Protein AF-A0A662BKQ7-F1 (afdb_monomer_lite)

Radius of gyration: 32.71 Å; chains: 1; bounding box: 52×92×62 Å

Structure (mmCIF, N/CA/C/O backbone):
data_AF-A0A662BKQ7-F1
#
_entry.id   AF-A0A662BKQ7-F1
#
loop_
_atom_site.group_PDB
_atom_site.id
_atom_site.type_symbol
_atom_site.label_atom_id
_atom_site.label_alt_id
_atom_site.label_comp_id
_atom_site.label_asym_id
_atom_site.label_entity_id
_atom_site.label_seq_id
_atom_site.pdbx_PDB_ins_code
_atom_site.Cartn_x
_atom_site.Cartn_y
_atom_site.Cartn_z
_atom_site.occupancy
_atom_site.B_iso_or_equiv
_atom_site.auth_seq_id
_atom_site.auth_comp_id
_atom_site.auth_asym_id
_atom_site.auth_atom_id
_atom_site.pdbx_PDB_model_num
ATOM 1 N N . MET A 1 1 ? 19.679 3.051 -40.010 1.00 65.62 1 MET A N 1
ATOM 2 C CA . MET A 1 1 ? 20.306 2.412 -38.829 1.00 65.62 1 MET A CA 1
ATOM 3 C C . MET A 1 1 ? 19.971 3.156 -37.540 1.00 65.62 1 MET A C 1
ATOM 5 O O . MET A 1 1 ? 19.624 2.504 -36.570 1.00 65.62 1 MET A O 1
ATOM 9 N N . GLU A 1 2 ? 19.983 4.491 -37.537 1.00 79.56 2 GLU A N 1
ATOM 10 C CA . GLU A 1 2 ? 19.719 5.329 -36.348 1.00 79.56 2 GLU A CA 1
ATOM 11 C C . GLU A 1 2 ? 18.316 5.141 -35.736 1.00 79.56 2 GLU A C 1
ATOM 13 O O . GLU A 1 2 ? 18.165 5.031 -34.526 1.00 79.56 2 GLU A O 1
ATOM 18 N N . ASN A 1 3 ? 17.275 4.998 -36.558 1.00 87.00 3 ASN A N 1
ATOM 19 C CA . ASN A 1 3 ? 15.913 4.799 -36.036 1.00 87.00 3 ASN A CA 1
ATOM 20 C C . ASN A 1 3 ? 15.743 3.446 -35.321 1.00 87.00 3 ASN A C 1
ATOM 22 O O . ASN A 1 3 ? 14.970 3.325 -34.373 1.00 87.00 3 ASN A O 1
ATOM 26 N N . VAL A 1 4 ? 16.483 2.427 -35.768 1.00 92.88 4 VAL A N 1
ATOM 27 C CA . VAL A 1 4 ? 16.438 1.080 -35.183 1.00 92.88 4 VAL A CA 1
ATOM 28 C C . VAL A 1 4 ? 17.134 1.071 -33.824 1.00 92.88 4 VAL A C 1
ATOM 30 O O . VAL A 1 4 ? 16.635 0.442 -32.894 1.00 92.88 4 VAL A O 1
ATOM 33 N N . THR A 1 5 ? 18.242 1.803 -33.671 1.00 93.25 5 THR A N 1
ATOM 34 C CA . THR A 1 5 ? 18.955 1.886 -32.389 1.00 93.25 5 THR A CA 1
ATOM 35 C C . THR A 1 5 ? 18.137 2.630 -31.338 1.00 93.25 5 THR A C 1
ATOM 37 O O . THR A 1 5 ? 18.033 2.149 -30.212 1.00 93.25 5 THR A O 1
ATOM 40 N N . ILE A 1 6 ? 17.482 3.739 -31.701 1.00 94.44 6 ILE A N 1
ATOM 41 C CA . ILE A 1 6 ? 16.611 4.492 -30.783 1.00 94.44 6 ILE A CA 1
ATOM 42 C C . ILE A 1 6 ? 15.439 3.622 -30.304 1.00 94.44 6 ILE A C 1
ATOM 44 O O . ILE A 1 6 ? 15.174 3.554 -29.103 1.00 94.44 6 ILE A O 1
ATOM 48 N N . ALA A 1 7 ? 14.771 2.907 -31.217 1.00 93.88 7 ALA A N 1
ATOM 49 C CA . ALA A 1 7 ? 13.677 2.007 -30.858 1.00 93.88 7 ALA A CA 1
ATOM 50 C C . ALA A 1 7 ? 14.151 0.869 -29.938 1.00 93.88 7 ALA A C 1
ATOM 52 O O . ALA A 1 7 ? 13.531 0.601 -28.910 1.00 93.88 7 ALA A O 1
ATOM 53 N N . MET A 1 8 ? 15.284 0.237 -30.261 1.00 95.44 8 MET A N 1
ATOM 54 C CA . MET A 1 8 ? 15.854 -0.855 -29.468 1.00 95.44 8 MET A CA 1
ATOM 55 C C . MET A 1 8 ? 16.207 -0.411 -28.042 1.00 95.44 8 MET A C 1
ATOM 57 O O . MET A 1 8 ? 15.870 -1.102 -27.080 1.00 95.44 8 MET A O 1
ATOM 61 N N . VAL A 1 9 ? 16.828 0.762 -27.890 1.00 96.12 9 VAL A N 1
ATOM 62 C CA . VAL A 1 9 ? 17.143 1.343 -26.576 1.00 96.12 9 VAL A CA 1
ATOM 63 C C . VAL A 1 9 ? 15.862 1.671 -25.804 1.00 96.12 9 VAL A C 1
ATOM 65 O O . VAL A 1 9 ? 15.767 1.349 -24.621 1.00 96.12 9 VAL A O 1
ATOM 68 N N . GLY A 1 10 ? 14.847 2.233 -26.468 1.00 96.00 10 GLY A N 1
ATOM 69 C CA . GLY A 1 10 ? 13.548 2.519 -25.856 1.00 96.00 10 GLY A CA 1
ATOM 70 C C . GLY A 1 10 ? 12.874 1.271 -25.283 1.00 96.00 10 GLY A C 1
ATOM 71 O O . GLY A 1 10 ? 12.475 1.265 -24.117 1.00 96.00 10 GLY A O 1
ATOM 72 N N . TYR A 1 11 ? 12.810 0.183 -26.056 1.00 96.31 11 TYR A N 1
ATOM 73 C CA . TYR A 1 11 ? 12.235 -1.080 -25.582 1.00 96.31 11 TYR A CA 1
ATOM 74 C C . TYR A 1 11 ? 13.001 -1.666 -24.392 1.00 96.31 11 TYR A C 1
ATOM 76 O O . TYR A 1 11 ? 12.374 -2.135 -23.443 1.00 96.31 11 TYR A O 1
ATOM 84 N N . LEU A 1 12 ? 14.337 -1.602 -24.395 1.00 96.81 12 LEU A N 1
ATOM 85 C CA . LEU A 1 12 ? 15.159 -2.082 -23.278 1.00 96.81 12 LEU A CA 1
ATOM 86 C C . LEU A 1 12 ? 14.919 -1.281 -21.993 1.00 96.81 12 LEU A C 1
ATOM 88 O O . LEU A 1 12 ? 14.815 -1.862 -20.910 1.00 96.81 12 LEU A O 1
ATOM 92 N N . ILE A 1 13 ? 14.783 0.042 -22.095 1.00 97.44 13 ILE A N 1
ATOM 93 C CA . ILE A 1 13 ? 14.497 0.896 -20.937 1.00 97.44 13 ILE A CA 1
ATOM 94 C C . ILE A 1 13 ? 13.112 0.571 -20.370 1.00 97.44 13 ILE A C 1
ATOM 96 O O . ILE A 1 13 ? 12.983 0.346 -19.171 1.00 97.44 13 ILE A O 1
ATOM 100 N N . VAL A 1 14 ? 12.086 0.469 -21.216 1.00 97.56 14 VAL A N 1
ATOM 101 C CA . VAL A 1 14 ? 10.726 0.128 -20.765 1.00 97.56 14 VAL A CA 1
ATOM 102 C C . VAL A 1 14 ? 10.693 -1.261 -20.127 1.00 97.56 14 VAL A C 1
ATOM 104 O O . VAL A 1 14 ? 10.131 -1.434 -19.046 1.00 97.56 14 VAL A O 1
ATOM 107 N N . PHE A 1 15 ? 11.343 -2.246 -20.747 1.00 97.38 15 PHE A N 1
ATOM 108 C CA . PHE A 1 15 ? 11.418 -3.600 -20.208 1.00 97.38 15 PHE A CA 1
ATOM 109 C C . PHE A 1 15 ? 12.126 -3.636 -18.848 1.00 97.38 15 PHE A C 1
ATOM 111 O O . PHE A 1 15 ? 11.616 -4.228 -17.898 1.00 97.38 15 PHE A O 1
ATOM 118 N N . SER A 1 16 ? 13.268 -2.955 -18.719 1.00 96.81 16 SER A N 1
ATOM 119 C CA . SER A 1 16 ? 13.997 -2.884 -17.447 1.00 96.81 16 SER A CA 1
ATOM 120 C C . SER A 1 16 ? 13.204 -2.154 -16.358 1.00 96.81 16 SER A C 1
ATOM 122 O O . SER A 1 16 ? 13.172 -2.623 -15.219 1.00 96.81 16 SER A O 1
ATOM 124 N N . ALA A 1 17 ? 12.488 -1.078 -16.699 1.00 97.31 17 ALA A N 1
ATOM 125 C CA . ALA A 1 17 ? 11.597 -0.379 -15.776 1.00 97.31 17 ALA A CA 1
ATOM 126 C C . ALA A 1 17 ? 10.468 -1.290 -15.265 1.00 97.31 17 ALA A C 1
ATOM 128 O O . ALA A 1 17 ? 10.193 -1.310 -14.066 1.00 97.31 17 ALA A O 1
ATOM 129 N N . LEU A 1 18 ? 9.853 -2.090 -16.143 1.00 96.69 18 LEU A N 1
ATOM 130 C CA . LEU A 1 18 ? 8.809 -3.046 -15.761 1.00 96.69 18 LEU A CA 1
ATOM 131 C C . LEU A 1 18 ? 9.340 -4.145 -14.832 1.00 96.69 18 LEU A C 1
ATOM 133 O O . LEU A 1 18 ? 8.695 -4.471 -13.835 1.00 96.69 18 LEU A O 1
ATOM 137 N N . VAL A 1 19 ? 10.529 -4.686 -15.116 1.00 96.81 19 VAL A N 1
ATOM 138 C CA . VAL A 1 19 ? 11.171 -5.692 -14.254 1.00 96.81 19 VAL A CA 1
ATOM 139 C C . VAL A 1 19 ? 11.477 -5.105 -12.876 1.00 96.81 19 VAL A C 1
ATOM 141 O O . VAL A 1 19 ? 11.154 -5.719 -11.859 1.00 96.81 19 VAL A O 1
ATOM 144 N N . LEU A 1 20 ? 12.051 -3.902 -12.820 1.00 96.75 20 LEU A N 1
ATOM 145 C CA . LEU A 1 20 ? 12.325 -3.216 -11.559 1.00 96.75 20 LEU A CA 1
ATOM 146 C C . LEU A 1 20 ? 11.035 -2.994 -10.756 1.00 96.75 20 LEU A C 1
ATOM 148 O O . LEU A 1 20 ? 10.982 -3.299 -9.564 1.00 96.75 20 LEU A O 1
ATOM 152 N N . LEU A 1 21 ? 9.975 -2.529 -11.418 1.00 95.94 21 LEU A N 1
ATOM 153 C CA . LEU A 1 21 ? 8.680 -2.292 -10.791 1.00 95.94 21 LEU A CA 1
ATOM 154 C C . LEU A 1 21 ? 8.065 -3.585 -10.229 1.00 95.94 21 LEU A C 1
ATOM 156 O O . LEU A 1 21 ? 7.547 -3.587 -9.111 1.00 95.94 21 LEU A O 1
ATOM 160 N N . TYR A 1 22 ? 8.192 -4.703 -10.949 1.00 95.31 22 TYR A N 1
ATOM 161 C CA . TYR A 1 22 ? 7.789 -6.023 -10.459 1.00 95.31 22 TYR A CA 1
ATOM 162 C C . TYR A 1 22 ? 8.525 -6.408 -9.166 1.00 95.31 22 TYR A C 1
ATOM 164 O O . TYR A 1 22 ? 7.896 -6.845 -8.199 1.00 95.31 22 TYR A O 1
ATOM 172 N N . PHE A 1 23 ? 9.844 -6.203 -9.102 1.00 95.44 23 PHE A N 1
ATOM 173 C CA . PHE A 1 23 ? 10.618 -6.484 -7.888 1.00 95.44 23 PHE A CA 1
ATOM 174 C C . PHE A 1 23 ? 10.190 -5.619 -6.701 1.00 95.44 23 PHE A C 1
ATOM 176 O O . PHE A 1 23 ? 10.095 -6.128 -5.578 1.00 95.44 23 PHE A O 1
ATOM 183 N N . VAL A 1 24 ? 9.897 -4.338 -6.940 1.00 94.00 24 VAL A N 1
ATOM 184 C CA . VAL A 1 24 ? 9.391 -3.415 -5.914 1.00 94.00 24 VAL A CA 1
ATOM 185 C C . VAL A 1 24 ? 8.062 -3.924 -5.356 1.00 94.00 24 VAL A C 1
ATOM 187 O O . VAL A 1 24 ? 7.956 -4.157 -4.148 1.00 94.00 24 VAL A O 1
ATOM 190 N N . PHE A 1 25 ? 7.078 -4.190 -6.221 1.00 91.25 25 PHE A N 1
ATOM 191 C CA . PHE A 1 25 ? 5.763 -4.682 -5.800 1.00 91.25 25 PHE A CA 1
ATOM 192 C C . PHE A 1 25 ? 5.807 -6.051 -5.124 1.00 91.25 25 PHE A C 1
ATOM 194 O O . PHE A 1 25 ? 5.059 -6.275 -4.180 1.00 91.25 25 PHE A O 1
ATOM 201 N N . ASN A 1 26 ? 6.707 -6.947 -5.527 1.00 89.50 26 ASN A N 1
ATOM 202 C CA . ASN A 1 26 ? 6.866 -8.245 -4.869 1.00 89.50 26 ASN A CA 1
ATOM 203 C C . ASN A 1 26 ? 7.553 -8.145 -3.488 1.00 89.50 26 ASN A C 1
ATOM 205 O O . ASN A 1 26 ? 7.359 -8.998 -2.617 1.00 89.50 26 ASN A O 1
ATOM 209 N N . SER A 1 27 ? 8.367 -7.110 -3.266 1.00 87.88 27 SER A N 1
ATOM 210 C CA . SER A 1 27 ? 9.103 -6.908 -2.007 1.00 87.88 27 SER A CA 1
ATOM 211 C C . SER A 1 27 ? 8.291 -6.136 -0.961 1.00 87.88 27 SER A C 1
ATOM 213 O O . SER A 1 27 ? 8.400 -6.418 0.234 1.00 87.88 27 SER A O 1
ATOM 215 N N . LEU A 1 28 ? 7.426 -5.218 -1.400 1.00 87.31 28 LEU A N 1
ATOM 216 C CA . LEU A 1 28 ? 6.491 -4.453 -0.564 1.00 87.31 28 LEU A CA 1
ATOM 217 C C . LEU A 1 28 ? 5.672 -5.307 0.432 1.00 87.31 28 LEU A C 1
ATOM 219 O O . LEU A 1 28 ? 5.755 -5.034 1.633 1.00 87.31 28 LEU A O 1
ATOM 223 N N . PRO A 1 29 ? 4.931 -6.360 0.024 1.00 83.19 29 PRO A N 1
ATOM 224 C CA . PRO A 1 29 ? 4.116 -7.147 0.951 1.00 83.19 29 PRO A CA 1
ATOM 225 C C . PRO A 1 29 ? 4.976 -7.899 1.970 1.00 83.19 29 PRO A C 1
ATOM 227 O O . PRO A 1 29 ? 4.591 -8.028 3.130 1.00 83.19 29 PRO A O 1
ATOM 230 N N . LYS A 1 30 ? 6.176 -8.346 1.576 1.00 82.81 30 LYS A N 1
ATOM 231 C CA . LYS A 1 30 ? 7.121 -9.007 2.487 1.00 82.81 30 LYS A CA 1
ATOM 232 C C . LYS A 1 30 ? 7.602 -8.045 3.570 1.00 82.81 30 LYS A C 1
ATOM 234 O O . LYS A 1 30 ? 7.626 -8.421 4.740 1.00 82.81 30 LYS A O 1
ATOM 239 N N . LEU A 1 31 ? 7.930 -6.806 3.198 1.00 84.44 31 LEU A N 1
ATOM 240 C CA . LEU A 1 31 ? 8.367 -5.777 4.141 1.00 84.44 31 LEU A CA 1
ATOM 241 C C . LEU A 1 31 ? 7.246 -5.381 5.114 1.00 84.44 31 LEU A C 1
ATOM 243 O O . LEU A 1 31 ? 7.483 -5.278 6.318 1.00 84.44 31 LEU A O 1
ATOM 247 N N . ILE A 1 32 ? 6.022 -5.203 4.609 1.00 83.06 32 ILE A N 1
ATOM 248 C CA . ILE A 1 32 ? 4.848 -4.866 5.428 1.00 83.06 32 ILE A CA 1
ATOM 249 C C . ILE A 1 32 ? 4.537 -6.002 6.412 1.00 83.06 32 ILE A C 1
ATOM 251 O O . ILE A 1 32 ? 4.420 -5.757 7.614 1.00 83.06 32 ILE A O 1
ATOM 255 N N . ASN A 1 33 ? 4.492 -7.252 5.938 1.00 81.06 33 ASN A N 1
ATOM 256 C CA . ASN A 1 33 ? 4.250 -8.419 6.788 1.00 81.06 33 ASN A CA 1
ATOM 257 C C . ASN A 1 33 ? 5.355 -8.611 7.833 1.00 81.06 33 ASN A C 1
ATOM 259 O O . ASN A 1 33 ? 5.068 -8.964 8.976 1.00 81.06 33 ASN A O 1
ATOM 263 N N . PHE A 1 34 ? 6.614 -8.340 7.484 1.00 79.25 34 PHE A N 1
ATOM 264 C CA . PHE A 1 34 ? 7.725 -8.397 8.432 1.00 79.25 34 PHE A CA 1
ATOM 265 C C . PHE A 1 34 ? 7.582 -7.356 9.551 1.00 79.25 34 PHE A C 1
ATOM 267 O O . PHE A 1 34 ? 7.690 -7.694 10.732 1.00 79.25 34 PHE A O 1
ATOM 274 N N . GLN A 1 35 ? 7.258 -6.105 9.208 1.00 79.50 35 GLN A N 1
ATOM 275 C CA . GLN A 1 35 ? 7.000 -5.067 10.208 1.00 79.50 35 GLN A CA 1
ATOM 276 C C . GLN A 1 35 ? 5.788 -5.398 11.089 1.00 79.50 35 GLN A C 1
ATOM 278 O O . GLN A 1 35 ? 5.849 -5.211 12.308 1.00 79.50 35 GLN A O 1
ATOM 283 N N . ALA A 1 36 ? 4.711 -5.930 10.502 1.00 78.12 36 ALA A N 1
ATOM 284 C CA . ALA A 1 36 ? 3.542 -6.390 11.244 1.00 78.12 36 ALA A CA 1
ATOM 285 C C . ALA A 1 36 ? 3.921 -7.495 12.245 1.00 78.12 36 ALA A C 1
ATOM 287 O O . ALA A 1 36 ? 3.612 -7.375 13.429 1.00 78.12 36 ALA A O 1
ATOM 288 N N . ARG A 1 37 ? 4.690 -8.507 11.818 1.00 77.88 37 ARG A N 1
ATOM 289 C CA . ARG A 1 37 ? 5.189 -9.583 12.695 1.00 77.88 37 ARG A CA 1
ATOM 290 C C . ARG A 1 37 ? 6.022 -9.061 13.859 1.00 77.88 37 ARG A C 1
ATOM 292 O O . ARG A 1 37 ? 5.826 -9.506 14.987 1.00 77.88 37 ARG A O 1
ATOM 299 N N . ILE A 1 38 ? 6.916 -8.097 13.623 1.00 78.88 38 ILE A N 1
ATOM 300 C CA . ILE A 1 38 ? 7.705 -7.479 14.700 1.00 78.88 38 ILE A CA 1
ATOM 301 C C . ILE A 1 38 ? 6.786 -6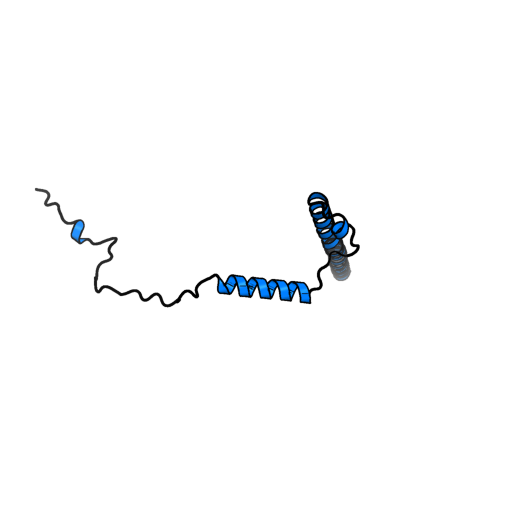.785 15.711 1.00 78.88 38 ILE A C 1
ATOM 303 O O . ILE A 1 38 ? 6.967 -6.947 16.918 1.00 78.88 38 ILE A O 1
ATOM 307 N N . ARG A 1 39 ? 5.784 -6.033 15.241 1.00 79.31 39 ARG A N 1
ATOM 308 C CA . ARG A 1 39 ? 4.814 -5.361 16.120 1.00 79.31 39 ARG A CA 1
ATOM 309 C C . ARG A 1 39 ? 3.967 -6.361 16.913 1.00 79.31 39 ARG A C 1
ATOM 311 O O . ARG A 1 39 ? 3.740 -6.131 18.098 1.00 79.31 39 ARG A O 1
ATOM 318 N N . LEU A 1 40 ? 3.547 -7.470 16.300 1.00 74.88 40 LEU A N 1
ATOM 319 C CA . LEU A 1 40 ? 2.783 -8.529 16.971 1.00 74.88 40 LEU A CA 1
ATOM 320 C C . LEU A 1 40 ? 3.616 -9.248 18.043 1.00 74.88 40 LEU A C 1
ATOM 322 O O . LEU A 1 40 ? 3.133 -9.435 19.158 1.00 74.88 40 LEU A O 1
ATOM 326 N N . ARG A 1 41 ? 4.889 -9.568 17.756 1.00 75.06 41 ARG A N 1
ATOM 327 C CA . ARG A 1 41 ? 5.807 -10.154 18.752 1.00 75.06 41 ARG A CA 1
ATOM 328 C C . ARG A 1 41 ? 6.034 -9.217 19.937 1.00 75.06 41 ARG A C 1
ATOM 330 O O . ARG A 1 41 ? 6.015 -9.674 21.073 1.00 75.06 41 ARG A O 1
ATOM 337 N N . LYS A 1 42 ? 6.174 -7.906 19.697 1.00 76.12 42 LYS A N 1
ATOM 338 C CA . LYS A 1 42 ? 6.293 -6.902 20.772 1.00 76.12 42 LYS A CA 1
ATOM 339 C C . LYS A 1 42 ? 5.046 -6.813 21.661 1.00 76.12 42 LYS A C 1
ATOM 341 O O . LYS A 1 42 ? 5.176 -6.470 22.827 1.00 76.12 42 LYS A O 1
ATOM 346 N N . LYS A 1 43 ? 3.859 -7.131 21.133 1.00 77.81 43 LYS A N 1
ATOM 347 C CA . LYS A 1 43 ? 2.594 -7.192 21.890 1.00 77.81 43 LYS A CA 1
ATOM 348 C C . LYS A 1 43 ? 2.358 -8.537 22.600 1.00 77.81 43 LYS A C 1
ATOM 350 O O . LYS A 1 43 ? 1.292 -8.721 23.174 1.00 77.81 43 LYS A O 1
ATOM 355 N N . GLY A 1 44 ? 3.308 -9.476 22.548 1.00 71.06 44 GLY A N 1
ATOM 356 C CA . GLY A 1 44 ? 3.196 -10.786 23.204 1.00 71.06 44 GLY A CA 1
ATOM 357 C C . GLY A 1 44 ? 2.280 -11.792 22.495 1.00 71.06 44 GLY A C 1
ATOM 358 O O . GLY A 1 44 ? 2.064 -12.880 23.013 1.00 71.06 44 GLY A O 1
ATOM 359 N N . GLN A 1 45 ? 1.764 -11.471 21.303 1.00 68.19 45 GLN A N 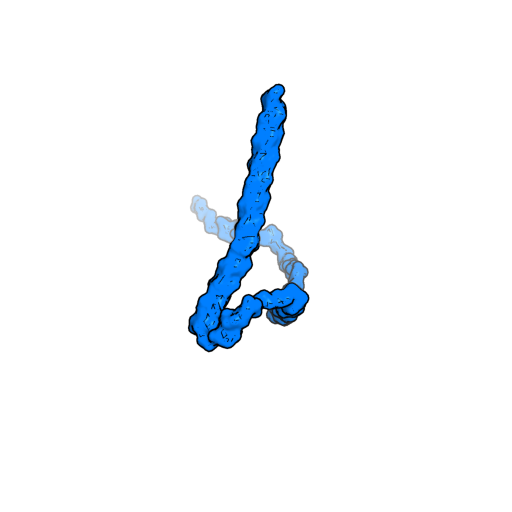1
ATOM 360 C CA . GLN A 1 45 ? 0.889 -12.356 20.519 1.00 68.19 45 GLN A CA 1
ATOM 361 C C . GLN A 1 45 ? 1.716 -13.211 19.548 1.00 68.19 45 GLN A C 1
ATOM 363 O O . GLN A 1 45 ? 1.661 -13.044 18.326 1.00 68.19 45 GLN A O 1
ATOM 368 N N . THR A 1 46 ? 2.541 -14.100 20.101 1.00 63.53 46 THR A N 1
ATOM 369 C CA . THR A 1 46 ? 3.467 -14.956 19.341 1.00 63.53 46 THR A CA 1
ATOM 370 C C . THR A 1 46 ? 2.743 -15.963 18.451 1.00 63.53 46 THR A C 1
ATOM 372 O O . THR A 1 46 ? 3.139 -16.124 17.300 1.00 63.53 46 THR A O 1
ATOM 375 N N . GLU A 1 47 ? 1.629 -16.540 18.909 1.00 62.41 47 GLU A N 1
ATOM 376 C CA . GLU A 1 47 ? 0.844 -17.514 18.132 1.00 62.41 47 GLU A CA 1
ATOM 377 C C . GLU A 1 47 ? 0.282 -16.937 16.827 1.00 62.41 47 GLU A C 1
ATOM 379 O O . GLU A 1 47 ? 0.184 -17.627 15.815 1.00 62.41 47 GLU A O 1
ATOM 384 N N . ILE A 1 48 ? -0.077 -15.651 16.823 1.00 63.69 48 ILE A N 1
ATOM 385 C CA . ILE A 1 48 ? -0.601 -14.970 15.633 1.00 63.69 48 ILE A CA 1
ATOM 386 C C . ILE A 1 48 ? 0.562 -14.516 14.743 1.00 63.69 48 ILE A C 1
ATOM 388 O O . ILE A 1 48 ? 0.469 -14.610 13.523 1.00 63.69 48 ILE A O 1
ATOM 392 N N . ALA A 1 49 ? 1.684 -14.088 15.331 1.00 60.97 49 ALA A N 1
ATOM 393 C CA . ALA A 1 49 ? 2.881 -13.692 14.588 1.00 60.97 49 ALA A CA 1
ATOM 394 C C . ALA A 1 49 ? 3.543 -14.855 13.823 1.00 60.97 49 ALA A C 1
ATOM 396 O O . ALA A 1 49 ? 4.163 -14.621 12.782 1.00 60.97 49 ALA A O 1
ATOM 397 N N . GLU A 1 50 ? 3.420 -16.083 14.333 1.00 63.03 50 GLU A N 1
ATOM 398 C CA . GLU A 1 50 ? 3.941 -17.301 13.702 1.00 63.03 50 GLU A CA 1
ATOM 399 C C . GLU A 1 50 ? 3.026 -17.869 12.613 1.00 63.03 50 GLU A C 1
ATOM 401 O O . GLU A 1 50 ? 3.461 -18.721 11.832 1.00 63.03 50 GLU A O 1
ATOM 406 N N . LYS A 1 51 ? 1.790 -17.366 12.475 1.00 65.31 51 LYS A N 1
ATOM 407 C CA . LYS A 1 51 ? 0.932 -17.771 11.360 1.00 65.31 51 LYS A CA 1
ATOM 408 C C . LYS A 1 51 ? 1.603 -17.419 10.034 1.00 65.31 51 LYS A C 1
ATOM 410 O O . LYS A 1 51 ? 2.048 -16.293 9.780 1.00 65.31 51 LYS A O 1
ATOM 415 N N . LYS A 1 52 ? 1.681 -18.439 9.173 1.00 60.22 52 LYS A N 1
ATOM 416 C CA . LYS A 1 52 ? 2.323 -18.371 7.854 1.00 60.22 52 LYS A CA 1
ATOM 417 C C . LYS A 1 52 ? 1.714 -17.269 6.991 1.00 60.22 52 LYS A C 1
ATOM 419 O O . LYS A 1 52 ? 2.451 -16.634 6.242 1.00 60.22 52 LYS A O 1
ATOM 424 N N . ASP A 1 53 ? 0.424 -17.010 7.178 1.00 64.75 53 ASP A N 1
ATOM 425 C CA . ASP A 1 53 ? -0.317 -15.979 6.477 1.00 64.75 53 ASP A CA 1
ATOM 426 C C . ASP A 1 53 ? -0.995 -15.023 7.469 1.00 64.75 53 ASP A C 1
ATOM 428 O O . ASP A 1 53 ? -1.786 -15.437 8.316 1.00 64.75 53 ASP A O 1
ATOM 432 N N . LEU A 1 54 ? -0.624 -13.745 7.384 1.00 67.62 54 LEU A N 1
ATOM 433 C CA . LEU A 1 54 ? -1.263 -12.637 8.103 1.00 67.62 54 LEU A CA 1
ATOM 434 C C . LEU A 1 54 ? -2.213 -11.858 7.183 1.00 67.62 54 LEU A C 1
ATOM 436 O O . LEU A 1 54 ? -2.775 -10.845 7.599 1.00 67.62 54 LEU A O 1
ATOM 440 N N . SER A 1 55 ? -2.352 -12.291 5.927 1.00 69.50 55 SER A N 1
ATOM 441 C CA . SER A 1 55 ? -3.203 -11.638 4.949 1.00 69.50 55 SER A CA 1
ATOM 442 C C . SER A 1 55 ? -4.670 -11.800 5.335 1.00 69.50 55 SER A C 1
ATOM 444 O O . SER A 1 55 ? -5.165 -12.911 5.527 1.00 69.50 55 SER A O 1
ATOM 446 N N . ILE A 1 56 ? -5.374 -10.676 5.447 1.00 77.38 56 ILE A N 1
ATOM 447 C CA . ILE A 1 56 ? -6.825 -10.660 5.618 1.00 77.38 56 ILE A CA 1
ATOM 448 C C . ILE A 1 56 ? -7.445 -10.709 4.214 1.00 77.38 56 ILE A C 1
ATOM 450 O O . ILE A 1 56 ? -7.085 -9.876 3.376 1.00 77.38 56 ILE A O 1
ATOM 454 N N . PRO A 1 57 ? -8.377 -11.638 3.929 1.00 84.56 57 PRO A N 1
ATOM 455 C CA . PRO A 1 57 ? -9.058 -11.684 2.640 1.00 84.56 57 PRO A CA 1
ATOM 456 C C . PRO A 1 57 ? -9.744 -10.352 2.311 1.00 84.56 57 PRO A C 1
ATOM 458 O O . PRO A 1 57 ? -10.401 -9.759 3.168 1.00 84.56 57 PRO A O 1
ATOM 461 N N . GLY A 1 58 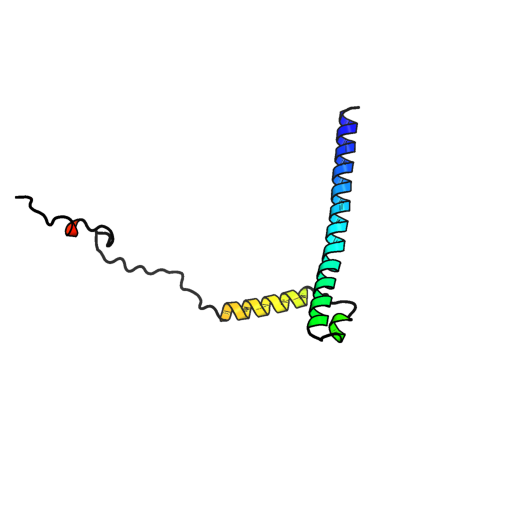? -9.646 -9.912 1.054 1.00 85.00 58 GLY A N 1
ATOM 462 C CA . GLY A 1 58 ? -10.214 -8.640 0.587 1.00 85.00 58 GLY A CA 1
ATOM 463 C C . GLY A 1 58 ? -11.687 -8.414 0.967 1.00 85.0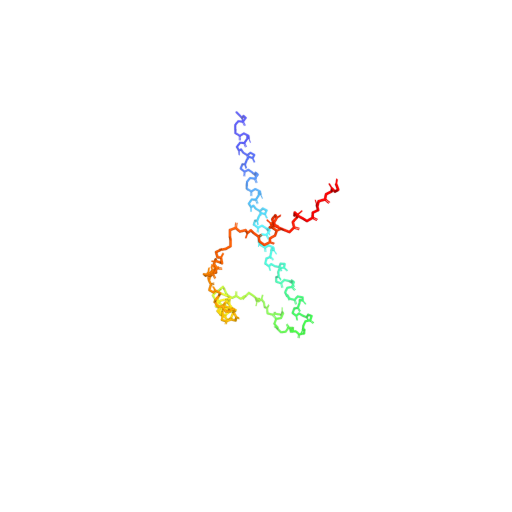0 58 GLY A C 1
ATOM 464 O O . GLY A 1 58 ? -11.994 -7.346 1.493 1.00 85.00 58 GLY A O 1
ATOM 465 N N . PRO A 1 59 ? -12.591 -9.403 0.802 1.00 90.25 59 PRO A N 1
ATOM 466 C CA . PRO A 1 59 ? -13.992 -9.253 1.204 1.00 90.25 59 PRO A CA 1
ATOM 467 C C . PRO A 1 59 ? -14.169 -8.994 2.703 1.00 90.25 59 PRO A C 1
ATOM 469 O O . PRO A 1 59 ? -15.013 -8.199 3.100 1.00 90.25 59 PRO A O 1
ATOM 472 N N . VAL A 1 60 ? -13.344 -9.630 3.539 1.00 90.00 60 VAL A N 1
ATOM 473 C CA . VAL A 1 60 ? -13.389 -9.462 4.997 1.00 90.00 60 VAL A CA 1
ATOM 474 C C . VAL A 1 60 ? -12.900 -8.067 5.376 1.00 90.00 60 VAL A C 1
ATOM 476 O O . VAL A 1 60 ? -13.549 -7.383 6.160 1.00 90.00 60 VAL A O 1
ATOM 479 N N . ALA A 1 61 ? -11.801 -7.606 4.773 1.00 89.69 61 ALA A N 1
ATOM 480 C CA . ALA A 1 61 ? -11.305 -6.248 4.981 1.00 89.69 61 ALA A CA 1
ATOM 481 C C . ALA A 1 61 ? -12.324 -5.185 4.523 1.00 89.69 61 ALA A C 1
ATOM 483 O O . ALA A 1 61 ? -12.523 -4.196 5.224 1.00 89.69 61 ALA A O 1
ATOM 484 N N . ALA A 1 62 ? -13.008 -5.411 3.396 1.00 92.25 62 ALA A N 1
ATOM 485 C CA . ALA A 1 62 ? -14.058 -4.526 2.894 1.00 92.25 62 ALA A CA 1
ATOM 486 C C . ALA A 1 62 ? -15.282 -4.490 3.822 1.00 92.25 62 ALA A C 1
ATOM 488 O O . ALA A 1 62 ? -15.787 -3.410 4.115 1.00 92.25 62 ALA A O 1
ATOM 489 N N . ALA A 1 63 ? -15.721 -5.643 4.336 1.00 94.38 63 ALA A N 1
ATOM 490 C CA . ALA A 1 63 ? -16.813 -5.714 5.305 1.00 94.38 63 ALA A CA 1
ATOM 491 C C . ALA A 1 63 ? -16.466 -4.979 6.612 1.00 94.38 63 ALA A C 1
ATOM 493 O O . ALA A 1 63 ? -17.282 -4.213 7.117 1.00 94.38 63 ALA A O 1
ATOM 494 N N . ILE A 1 64 ? -15.238 -5.145 7.125 1.00 93.31 64 ILE A N 1
ATOM 495 C CA . ILE A 1 64 ? -14.746 -4.409 8.302 1.00 93.31 64 ILE A CA 1
ATOM 496 C C . ILE A 1 64 ? -14.720 -2.901 8.024 1.00 93.31 64 ILE A C 1
ATOM 498 O O . ILE A 1 64 ? -15.188 -2.119 8.848 1.00 93.31 64 ILE A O 1
ATOM 502 N N . ALA A 1 65 ? -14.204 -2.482 6.865 1.00 91.62 65 ALA A N 1
ATOM 503 C CA . ALA A 1 65 ? -14.163 -1.075 6.478 1.00 91.62 65 ALA A CA 1
ATOM 504 C C . ALA A 1 65 ? -15.570 -0.471 6.344 1.00 91.62 65 ALA A C 1
ATOM 506 O O . ALA A 1 65 ? -15.793 0.642 6.809 1.00 91.62 65 ALA A O 1
ATOM 507 N N . MET A 1 66 ? -16.525 -1.211 5.772 1.00 92.19 66 MET A N 1
ATOM 508 C CA . MET A 1 66 ? -17.923 -0.788 5.662 1.00 92.19 66 MET A CA 1
ATOM 509 C C . MET A 1 66 ? -18.586 -0.663 7.037 1.00 92.19 66 MET A C 1
ATOM 511 O O . MET A 1 66 ? -19.267 0.325 7.285 1.00 92.19 66 MET A O 1
ATOM 515 N N . ALA A 1 67 ? -18.351 -1.613 7.946 1.00 92.75 67 ALA A N 1
ATOM 516 C CA . ALA A 1 67 ? -18.864 -1.540 9.311 1.00 92.75 67 ALA A CA 1
ATOM 517 C C . ALA A 1 67 ? -18.294 -0.332 10.074 1.00 92.75 67 ALA A C 1
ATOM 519 O O . ALA A 1 67 ? -19.041 0.393 10.726 1.00 92.75 67 ALA A O 1
ATOM 520 N N . LEU A 1 68 ? -16.985 -0.077 9.953 1.00 91.06 68 LEU A N 1
ATOM 521 C CA . LEU A 1 68 ? -16.345 1.103 10.542 1.00 91.06 68 LEU A CA 1
ATOM 522 C C . LEU A 1 68 ? -16.877 2.402 9.937 1.00 91.06 68 LEU A C 1
ATOM 524 O O . LEU A 1 68 ? -17.129 3.347 10.675 1.00 91.06 68 LEU A O 1
ATOM 528 N N . HIS A 1 69 ? -17.061 2.449 8.616 1.00 91.44 69 HIS A N 1
ATOM 529 C CA . HIS A 1 69 ? -17.617 3.612 7.933 1.00 91.44 69 HIS A CA 1
ATOM 530 C C . HIS A 1 69 ? -19.040 3.903 8.406 1.00 91.44 69 HIS A C 1
ATOM 532 O O . HIS A 1 69 ? -19.307 5.024 8.812 1.00 91.44 69 HIS A O 1
ATOM 538 N N . ALA A 1 70 ? -19.914 2.893 8.440 1.00 88.94 70 ALA A N 1
ATOM 539 C CA . ALA A 1 70 ? -21.282 3.039 8.928 1.00 88.94 70 ALA A CA 1
ATOM 540 C C . ALA A 1 70 ? -21.321 3.519 10.388 1.00 88.94 70 ALA A C 1
ATOM 542 O O . ALA A 1 70 ? -22.047 4.455 10.704 1.00 88.94 70 ALA A O 1
ATOM 543 N N . HIS A 1 71 ? -20.484 2.940 11.256 1.00 88.00 71 HIS A N 1
ATOM 544 C CA . HIS A 1 71 ? -20.391 3.356 12.654 1.00 88.00 71 HIS A CA 1
ATOM 545 C C . HIS A 1 71 ? -19.886 4.798 12.808 1.00 88.00 71 HIS A C 1
ATOM 547 O O . HIS A 1 71 ? -20.406 5.558 13.615 1.00 88.00 71 HIS A O 1
ATOM 553 N N . MET A 1 72 ? -18.879 5.198 12.028 1.00 83.88 72 MET A N 1
ATOM 554 C CA . MET A 1 72 ? -18.382 6.574 12.045 1.00 83.88 72 MET A CA 1
ATOM 555 C C . MET A 1 72 ? -19.399 7.557 11.465 1.00 83.88 72 MET A C 1
ATOM 557 O O . MET A 1 72 ? -19.510 8.662 11.984 1.00 83.88 72 MET A O 1
ATOM 561 N N . SER A 1 73 ? -20.140 7.176 10.424 1.00 81.81 73 SER A N 1
ATOM 562 C CA . SER A 1 73 ? -21.219 7.988 9.858 1.00 81.81 73 SER A CA 1
ATOM 563 C C . SER A 1 73 ? -22.359 8.206 10.849 1.00 81.81 73 SER A C 1
ATOM 565 O O . SER A 1 73 ? -22.911 9.292 10.875 1.00 81.81 73 SER A O 1
ATOM 567 N N . GLU A 1 74 ? -22.669 7.226 11.699 1.00 76.25 74 GLU A N 1
ATOM 568 C CA . GLU A 1 74 ? -23.695 7.351 12.745 1.00 76.25 74 GLU A CA 1
ATOM 569 C C . GLU A 1 74 ? -23.288 8.306 13.886 1.00 76.25 74 GLU A C 1
ATOM 571 O O . GLU A 1 74 ? -24.146 8.876 14.550 1.00 76.25 74 GLU A O 1
ATOM 576 N N . ILE A 1 75 ? -21.984 8.497 14.121 1.00 72.44 75 ILE A N 1
ATOM 577 C CA . ILE A 1 75 ? -21.464 9.366 15.194 1.00 72.44 75 ILE A CA 1
ATOM 578 C C . ILE A 1 75 ? -21.445 10.851 14.788 1.00 72.44 75 ILE A C 1
ATOM 580 O O . ILE A 1 75 ? -21.424 11.718 15.663 1.00 72.44 75 ILE A O 1
ATOM 584 N N . HIS A 1 76 ? -21.430 11.163 13.490 1.00 69.19 76 HIS A N 1
ATOM 585 C CA . HIS A 1 76 ? -21.511 12.545 13.016 1.00 69.19 76 HIS A CA 1
ATOM 586 C C . HIS A 1 76 ? -22.981 12.901 12.774 1.00 69.19 76 HIS A C 1
ATOM 588 O O . HIS A 1 76 ? -23.651 12.224 11.998 1.00 69.19 76 HIS A O 1
ATOM 594 N N . ASP A 1 77 ? -23.475 13.969 13.402 1.00 69.00 77 ASP A N 1
ATOM 595 C CA . ASP A 1 77 ? -24.790 14.518 13.064 1.00 69.00 77 ASP A CA 1
ATOM 596 C C . ASP A 1 77 ? -24.794 14.945 11.584 1.00 69.00 77 ASP A C 1
ATOM 598 O O . ASP A 1 77 ? -23.832 15.557 11.107 1.00 69.00 77 ASP A O 1
ATOM 602 N N . GLU A 1 78 ? -25.860 14.630 10.838 1.00 68.62 78 GLU A N 1
ATOM 603 C CA . GLU A 1 78 ? -26.025 15.154 9.480 1.00 68.62 78 GLU A CA 1
ATOM 604 C C . GLU A 1 78 ? -26.151 16.682 9.550 1.00 68.62 78 GLU A C 1
ATOM 606 O O . GLU A 1 78 ? -27.184 17.228 9.940 1.00 68.62 78 GLU A O 1
ATOM 611 N N . GLU A 1 79 ? -25.073 17.390 9.208 1.00 66.81 79 GLU A N 1
ATOM 612 C CA . GLU A 1 79 ? -25.080 18.848 9.183 1.00 66.81 79 GLU A CA 1
ATOM 613 C C . GLU A 1 79 ? -26.044 19.347 8.095 1.00 66.81 79 GLU A C 1
ATOM 615 O O . GLU A 1 79 ? -25.833 19.147 6.894 1.00 66.81 79 GLU A O 1
ATOM 620 N N . GLU A 1 80 ? -27.101 20.052 8.504 1.00 68.56 80 GLU A N 1
ATOM 621 C CA . GLU A 1 80 ? -28.017 20.716 7.581 1.00 68.56 80 GLU A CA 1
ATOM 622 C C . GLU A 1 80 ? -27.242 21.796 6.800 1.00 68.56 80 GLU A C 1
ATOM 624 O O . GLU A 1 80 ? -26.932 22.875 7.304 1.00 68.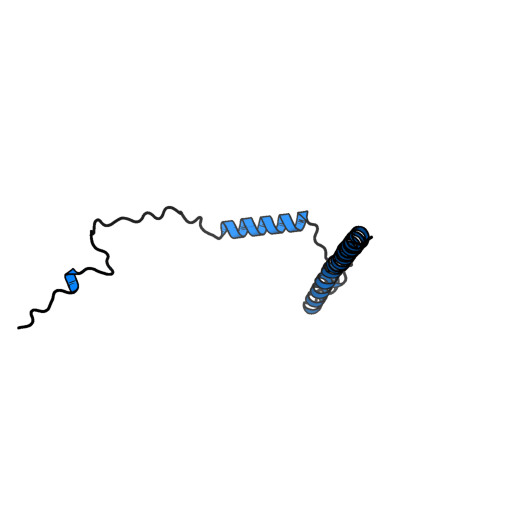56 80 GLU A O 1
ATOM 629 N N . THR A 1 81 ? -26.905 21.517 5.536 1.00 68.62 81 THR A N 1
ATOM 630 C CA . THR A 1 81 ? -26.073 22.406 4.696 1.00 68.62 81 THR A CA 1
ATOM 631 C C . THR A 1 81 ? -26.818 23.679 4.244 1.00 68.62 81 THR A C 1
ATOM 633 O O . THR A 1 81 ? -26.303 24.485 3.466 1.00 68.62 81 THR A O 1
ATOM 636 N N . VAL A 1 82 ? -28.041 23.911 4.731 1.00 70.62 82 VAL A N 1
ATOM 637 C CA . VAL A 1 82 ? -28.798 25.139 4.474 1.00 70.62 82 VAL A CA 1
ATOM 638 C C . VAL A 1 82 ? -28.439 26.171 5.540 1.00 70.62 82 VAL A C 1
ATOM 640 O O . VAL A 1 82 ? -29.109 26.317 6.561 1.00 70.62 82 VAL A O 1
ATOM 643 N N . MET A 1 83 ? -27.385 26.952 5.282 1.00 67.62 83 MET A N 1
ATOM 644 C CA . MET A 1 83 ? -27.091 28.140 6.086 1.00 67.62 83 MET A CA 1
ATOM 645 C C . MET A 1 83 ? -28.223 29.164 5.920 1.00 67.62 83 MET A C 1
ATOM 647 O O . MET A 1 83 ? -28.194 30.012 5.026 1.00 67.62 83 MET A O 1
ATOM 651 N N . THR A 1 84 ? -29.231 29.117 6.794 1.00 72.56 84 THR A N 1
ATOM 652 C CA . THR A 1 84 ? -30.295 30.127 6.830 1.00 72.56 84 THR A CA 1
ATOM 653 C C . THR A 1 84 ? -29.749 31.405 7.465 1.00 72.56 84 THR A C 1
ATOM 655 O O . THR A 1 84 ? -29.992 31.718 8.631 1.00 72.56 84 THR A O 1
ATOM 658 N N . ILE A 1 85 ? -28.971 32.170 6.698 1.00 71.06 85 ILE A N 1
ATOM 659 C CA . ILE A 1 85 ? -28.522 33.499 7.109 1.00 71.06 85 ILE A CA 1
ATOM 660 C C . ILE A 1 85 ? -29.760 34.400 7.132 1.00 71.06 85 ILE A C 1
ATOM 662 O O . ILE A 1 85 ? -30.217 34.882 6.093 1.00 71.06 85 ILE A O 1
ATOM 666 N N . LYS A 1 86 ? -30.313 34.664 8.324 1.00 70.00 86 LYS A N 1
ATOM 667 C CA . LYS A 1 86 ? -31.296 35.740 8.509 1.00 70.00 86 LYS A CA 1
ATOM 668 C C . LYS A 1 86 ? -30.621 37.062 8.158 1.00 70.00 86 LYS A C 1
ATOM 670 O O . LYS A 1 86 ? -29.921 37.661 8.973 1.00 70.00 86 LYS A O 1
ATOM 675 N N . ARG A 1 87 ? -30.827 37.523 6.924 1.00 66.19 87 ARG A N 1
ATOM 676 C CA . ARG A 1 87 ? -30.364 38.829 6.461 1.00 66.19 87 ARG A CA 1
ATOM 677 C C . ARG A 1 87 ? -31.111 39.899 7.250 1.00 66.19 87 ARG A C 1
ATOM 679 O O . ARG A 1 87 ? -32.236 40.260 6.920 1.00 66.19 87 ARG A O 1
ATOM 686 N N . VAL A 1 88 ? -30.501 40.401 8.320 1.00 65.69 88 VAL A N 1
ATOM 687 C CA . VAL A 1 88 ? -30.975 41.630 8.955 1.00 65.69 88 VAL A CA 1
ATOM 688 C C . VAL A 1 88 ? -30.863 42.720 7.887 1.00 65.69 88 VAL A C 1
ATOM 690 O O . VAL A 1 88 ? -29.804 42.860 7.277 1.00 65.69 88 VAL A O 1
ATOM 693 N N . ALA A 1 89 ? -31.940 43.461 7.619 1.00 65.44 89 ALA A N 1
ATOM 694 C CA . ALA A 1 89 ? -31.995 44.524 6.610 1.00 65.44 89 ALA A CA 1
ATOM 695 C C . ALA A 1 89 ? -31.175 45.764 7.026 1.00 65.44 89 ALA A C 1
ATOM 697 O O . ALA A 1 89 ? -31.678 46.881 7.104 1.00 65.44 89 ALA A O 1
ATOM 698 N N . ARG A 1 90 ? -29.898 45.572 7.355 1.00 64.06 90 ARG A N 1
ATOM 699 C CA . ARG A 1 90 ? -28.943 46.640 7.632 1.00 64.06 90 ARG A CA 1
ATOM 700 C C . ARG A 1 90 ? -28.126 46.844 6.362 1.00 64.06 90 ARG A C 1
ATOM 702 O O . ARG A 1 90 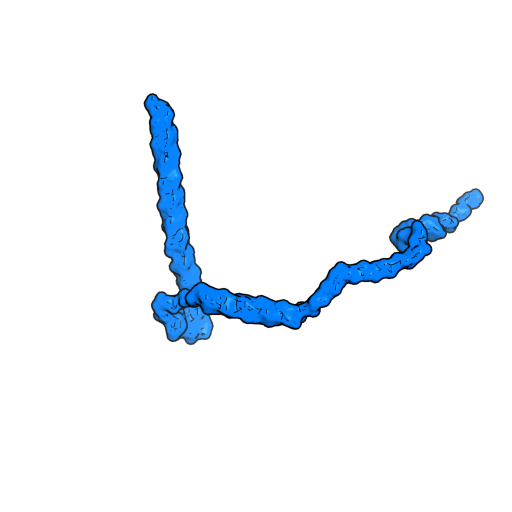? -27.400 45.956 5.936 1.00 64.06 90 ARG A O 1
ATOM 709 N N . VAL A 1 91 ? -28.266 48.022 5.753 1.00 64.88 91 VAL A N 1
ATOM 710 C CA . VAL A 1 91 ? -27.540 48.446 4.533 1.00 64.88 91 VAL A CA 1
ATOM 711 C C . VAL A 1 91 ? -26.036 48.658 4.802 1.00 64.88 91 VAL A C 1
ATOM 713 O O . VAL A 1 91 ? -25.266 48.944 3.894 1.00 64.88 91 VAL A O 1
ATOM 716 N N . TYR A 1 92 ? -25.591 48.504 6.051 1.00 66.62 92 TYR A N 1
ATOM 717 C CA . TYR A 1 92 ? -24.204 48.684 6.465 1.00 66.62 92 TYR A CA 1
ATOM 718 C C . TYR A 1 92 ? -23.578 47.363 6.925 1.00 66.62 92 TYR A C 1
ATOM 720 O O . TYR A 1 92 ? -24.245 46.533 7.547 1.00 66.62 92 TYR A O 1
ATOM 728 N N . SER A 1 93 ? -22.278 47.187 6.662 1.00 69.62 93 SER A N 1
ATOM 729 C CA . SER A 1 93 ? -21.518 46.082 7.249 1.00 69.62 93 SER A CA 1
ATOM 730 C C . SER A 1 93 ? -21.169 46.407 8.713 1.00 69.62 93 SER A C 1
ATOM 732 O O . SER A 1 93 ? -20.846 47.560 9.022 1.00 69.62 93 SER A O 1
ATOM 734 N N . PRO A 1 94 ? -21.203 45.427 9.636 1.00 66.62 94 PRO A N 1
ATOM 735 C CA . PRO A 1 94 ? -20.825 45.647 11.036 1.00 66.62 94 PRO A CA 1
ATOM 736 C C . PRO A 1 94 ? -19.355 46.054 11.210 1.00 66.62 94 PRO A C 1
ATOM 738 O O . PRO A 1 94 ? -19.012 46.707 12.189 1.00 66.62 94 PRO A O 1
ATOM 741 N N . TRP A 1 95 ? -18.496 45.680 10.256 1.00 64.31 95 TRP A N 1
ATOM 742 C CA . TRP A 1 95 ? -17.049 45.899 10.310 1.00 64.31 95 TRP A CA 1
ATOM 743 C C . TRP A 1 95 ? -16.617 47.288 9.812 1.00 64.31 95 TRP A C 1
ATOM 745 O O . TRP A 1 95 ? -15.532 47.757 10.134 1.00 64.31 95 TRP A O 1
ATOM 755 N N . SER A 1 96 ? -17.454 47.979 9.032 1.00 61.62 96 SER A N 1
ATOM 756 C CA . SER A 1 96 ? -17.120 49.299 8.486 1.00 61.62 96 SER A CA 1
ATOM 757 C C . SER A 1 96 ? -18.365 50.174 8.375 1.00 61.62 96 SER A C 1
ATOM 759 O O . SER A 1 96 ? -18.841 50.505 7.289 1.00 61.62 96 SER A O 1
ATOM 761 N N . SER A 1 97 ? -18.933 50.557 9.519 1.00 68.88 97 SER A N 1
ATOM 762 C CA . SER A 1 97 ? -19.996 51.559 9.524 1.00 68.88 97 SER A CA 1
ATOM 763 C C . SER A 1 97 ? -19.389 52.951 9.738 1.00 68.88 97 SER A C 1
ATOM 765 O O . SER A 1 97 ? -18.968 53.334 10.829 1.00 68.88 97 SER A O 1
ATOM 767 N N . LYS A 1 98 ? -19.338 53.730 8.646 1.00 60.25 98 LYS A N 1
ATOM 768 C CA . LYS A 1 98 ? -18.783 55.100 8.580 1.00 60.25 98 LYS A CA 1
ATOM 769 C C . LYS A 1 98 ? -19.422 56.080 9.588 1.00 60.25 98 LYS A C 1
ATOM 771 O O . LYS A 1 98 ? -18.870 57.143 9.851 1.00 60.25 98 LYS A O 1
ATOM 776 N N . ILE A 1 99 ? -20.557 55.699 10.178 1.00 62.94 99 ILE A N 1
ATOM 777 C CA . ILE A 1 99 ? -21.300 56.427 11.219 1.00 62.94 99 ILE A CA 1
ATOM 778 C C . ILE A 1 99 ? -20.521 56.595 12.531 1.00 62.94 99 ILE A C 1
ATOM 780 O O . ILE A 1 99 ? -20.736 57.585 13.224 1.00 62.94 99 ILE A O 1
ATOM 784 N N . TYR A 1 100 ? -19.587 55.698 12.866 1.00 61.44 100 TYR A N 1
ATOM 785 C CA . TYR A 1 100 ? -18.774 55.854 14.083 1.00 61.44 100 TYR A CA 1
ATOM 786 C C . TYR A 1 100 ? -17.533 56.745 13.889 1.00 61.44 100 TYR A C 1
ATOM 788 O O . TYR A 1 100 ? -16.947 57.177 14.875 1.00 61.44 100 TYR A O 1
ATOM 796 N N . GLY A 1 101 ? -17.148 57.064 12.645 1.00 60.94 101 GLY A N 1
ATOM 797 C CA . GLY A 1 101 ? -15.932 57.834 12.339 1.00 60.94 101 GLY A CA 1
ATOM 798 C C . GLY A 1 101 ? -16.110 59.355 12.246 1.00 60.94 101 GLY A C 1
ATOM 799 O O . GLY A 1 101 ? -15.121 60.072 12.167 1.00 60.94 101 GLY A O 1
ATOM 800 N N . MET A 1 102 ? -17.342 59.875 12.249 1.00 64.56 102 MET A N 1
ATOM 801 C CA . MET A 1 102 ? -17.623 61.311 12.059 1.00 64.56 102 MET A CA 1
ATOM 802 C C . MET A 1 102 ? -17.876 62.064 13.375 1.00 64.56 102 MET A C 1
ATOM 804 O O . MET A 1 102 ? -18.779 62.892 13.466 1.00 64.56 102 MET A O 1
ATOM 808 N N . ARG A 1 103 ? -17.083 61.792 14.416 1.00 67.56 103 ARG A N 1
ATOM 809 C CA . ARG A 1 103 ? -17.072 62.605 15.644 1.00 67.56 103 ARG A CA 1
ATOM 810 C C . ARG A 1 103 ? -15.735 63.321 15.795 1.00 67.56 103 ARG A C 1
ATOM 812 O O . ARG A 1 103 ? -14.918 62.905 16.603 1.00 67.56 103 ARG A O 1
ATOM 819 N N . GLN A 1 104 ? -15.527 64.395 15.038 1.00 63.72 104 GLN A N 1
ATOM 820 C CA . GLN A 1 104 ? -14.578 65.452 15.412 1.00 63.72 104 GLN A CA 1
ATOM 821 C C . GLN A 1 104 ? -14.834 66.726 14.587 1.00 63.72 104 GLN A C 1
ATOM 823 O O . GLN A 1 104 ? -14.437 66.787 13.425 1.00 63.72 104 GLN A O 1
ATOM 828 N N . PRO A 1 105 ? -15.479 67.762 15.150 1.00 59.38 105 PRO A N 1
ATOM 829 C CA . PRO A 1 105 ? -15.279 69.117 14.661 1.00 59.38 105 PRO A CA 1
ATOM 830 C C . PRO A 1 105 ? -13.896 69.596 15.131 1.00 59.38 105 PRO A C 1
ATOM 832 O O . PRO A 1 105 ? -13.674 69.804 16.325 1.00 59.38 105 PRO A O 1
ATOM 835 N N . LEU A 1 106 ? -12.948 69.745 14.204 1.00 58.66 106 LEU A N 1
ATOM 836 C CA . LEU A 1 106 ? -11.747 70.539 14.456 1.00 58.66 106 LEU A CA 1
ATOM 837 C C . LEU A 1 106 ? -12.137 72.015 14.321 1.00 58.66 106 LEU A C 1
ATOM 839 O O . LEU A 1 106 ? -12.292 72.501 13.209 1.00 58.66 106 LEU A O 1
ATOM 843 N N . ARG A 1 107 ? -12.372 72.615 15.494 1.00 46.88 107 ARG A N 1
ATOM 844 C CA . ARG A 1 107 ? -12.257 74.027 15.894 1.00 46.88 107 ARG A CA 1
ATOM 845 C C . ARG A 1 107 ? -12.490 75.119 14.845 1.00 46.88 107 ARG A C 1
ATOM 847 O O . ARG A 1 107 ? -11.640 75.272 13.946 1.00 46.88 107 ARG A O 1
#

Secondary structure (DSSP, 8-state):
-HHHHHHHHHHHHHHHHHHHHHHHHHHHHHHHHHHHHHHHHHTT-HHHHT-S--PPPHHHHHHHHHHHHHHHHHHS--------------SS-TT--GGGS------

pLDDT: mean 78.62, std 12.98, range [46.88, 97.56]

Foldseek 3Di:
DVVVVVVVVVVVVVVVVVVVVVVVVVVVVVVVLVVVLVVCVVVVNNVQSPPPDPDDDPVRVVVVVVVVVVVVVVVDDPPPPPPPPPPDPDPDDPVDDCVVVPPDDDD

Sequence (107 aa):
MENVTIAMVGYLIVFSALVLLYFVFNSLPKLINFQARIRLRKKGQTEIAEKKDLSIPGPVAAAIAMALHAHMSEIHDEEETVMTIKRVARVYSPWSSKIYGMRQPLR